Protein AF-A0A2N9MUA4-F1 (afdb_monomer_lite)

Secondary structure (DSSP, 8-state):
-----------------------------EEEE--TTS---EEEEETTEEEEEEEEHHHHHHHHHT--GGG----THHHH-EEEEEEE---TT---TTTT----GGGGSSSS------------

Sequence (124 aa):
MKRTLPCLSLLLAPCAGIYAQSAAFDVAPVKRNPAGNGPTTRMKETTGRVDFMDVPLKWVIRRAYQVQDGQISGPDWLDSEGYDIAATVSARNNLTAAQWDVPDPARREVQAGSPSGNQGRSGV

Radius of gyration: 33.36 Å; chains: 1; bounding box: 74×99×71 Å

Foldseek 3Di:
DDDDDDDPDDDDDPPPPPDPPVPDDDDKDKAWDPPPPFAPWDWDDDVQKIKIWSDQQLVVVCVVVVDDSVVDDDDPSSGGTGMIIIDGNPPPVPPPPPPPVPPDPVPPPPPDDDDDDDDDDDDD

Structure (mmCIF, N/CA/C/O backbone):
data_AF-A0A2N9MUA4-F1
#
_entry.id   AF-A0A2N9MUA4-F1
#
loop_
_atom_site.group_PDB
_atom_site.id
_atom_site.type_symbol
_atom_site.label_atom_id
_atom_site.label_alt_id
_atom_site.label_comp_id
_atom_site.label_asym_id
_atom_site.label_entity_id
_atom_site.label_seq_id
_atom_site.pdbx_PDB_ins_code
_atom_site.Cartn_x
_atom_site.Cartn_y
_atom_site.Cartn_z
_atom_site.occupancy
_atom_site.B_iso_or_equiv
_atom_site.auth_seq_id
_atom_site.auth_comp_id
_atom_site.auth_asym_id
_atom_site.auth_atom_id
_atom_site.pdbx_PDB_model_num
ATOM 1 N N . MET A 1 1 ? -41.100 -58.731 -9.182 1.00 39.47 1 MET A N 1
ATOM 2 C CA . MET A 1 1 ? -40.125 -59.043 -8.112 1.00 39.47 1 MET A CA 1
ATOM 3 C C . MET A 1 1 ? -39.795 -57.748 -7.389 1.00 39.47 1 MET A C 1
ATOM 5 O O . MET A 1 1 ? -39.384 -56.795 -8.031 1.00 39.47 1 MET A O 1
ATOM 9 N N . LYS A 1 2 ? -40.108 -57.684 -6.094 1.00 46.00 2 LYS A N 1
ATOM 10 C CA . LYS A 1 2 ? -40.138 -56.477 -5.258 1.00 46.00 2 LYS A CA 1
ATOM 11 C C . LYS A 1 2 ? -38.811 -56.430 -4.496 1.00 46.00 2 LYS A C 1
ATOM 13 O O . LYS A 1 2 ? -38.546 -57.356 -3.737 1.00 46.00 2 LYS A O 1
ATOM 18 N N . ARG A 1 3 ? -37.966 -55.424 -4.726 1.00 51.66 3 ARG A N 1
ATOM 19 C CA . ARG A 1 3 ? -36.735 -55.210 -3.948 1.00 51.66 3 ARG A CA 1
ATOM 20 C C . ARG A 1 3 ? -36.850 -53.882 -3.217 1.00 51.66 3 ARG A C 1
ATOM 22 O O . ARG A 1 3 ? -36.423 -52.845 -3.704 1.00 51.66 3 ARG A O 1
ATOM 29 N N . THR A 1 4 ? -37.504 -53.942 -2.066 1.00 52.81 4 THR A N 1
ATOM 30 C CA . THR A 1 4 ? -37.449 -52.922 -1.021 1.00 52.81 4 THR A CA 1
ATOM 31 C C . THR A 1 4 ? -36.098 -53.022 -0.318 1.00 52.81 4 THR A C 1
ATOM 33 O O . THR A 1 4 ? -35.775 -54.084 0.213 1.00 52.81 4 THR A O 1
ATOM 36 N N . LEU A 1 5 ? -35.331 -51.934 -0.297 1.00 54.41 5 LEU A N 1
ATOM 37 C CA . LEU A 1 5 ? -34.182 -51.763 0.592 1.00 54.41 5 LEU A CA 1
ATOM 38 C C . LEU A 1 5 ? -34.450 -50.538 1.482 1.00 54.41 5 LEU A C 1
ATOM 40 O O . LEU A 1 5 ? -34.799 -49.482 0.951 1.00 54.41 5 LEU A O 1
ATOM 44 N N . PRO A 1 6 ? -34.380 -50.690 2.816 1.00 54.41 6 PRO A N 1
ATOM 45 C CA . PRO A 1 6 ? -34.809 -49.680 3.769 1.00 54.41 6 PRO A CA 1
ATOM 46 C C . PRO A 1 6 ? -33.718 -48.637 4.031 1.00 54.41 6 PRO A C 1
ATOM 48 O O . PRO A 1 6 ? -32.539 -48.956 4.142 1.00 54.41 6 PRO A O 1
ATOM 51 N N . CYS A 1 7 ? -34.171 -47.393 4.160 1.00 43.62 7 CYS A N 1
ATOM 52 C CA . CYS A 1 7 ? -33.794 -46.429 5.192 1.00 43.62 7 CYS A CA 1
ATOM 53 C C . CYS A 1 7 ? -32.517 -46.765 5.996 1.00 43.62 7 CYS A C 1
ATOM 55 O O . CYS A 1 7 ? -32.583 -47.436 7.025 1.00 43.62 7 CYS A O 1
ATOM 57 N N . LEU A 1 8 ? -31.371 -46.231 5.567 1.00 50.34 8 LEU A N 1
ATOM 58 C CA . LEU A 1 8 ? -30.278 -45.907 6.480 1.00 50.34 8 LEU A CA 1
ATOM 59 C C . LEU A 1 8 ? -30.044 -44.403 6.383 1.00 50.34 8 LEU A C 1
ATOM 61 O O . LEU A 1 8 ? -29.305 -43.901 5.539 1.00 50.34 8 LEU A O 1
ATOM 65 N N . SER A 1 9 ? -30.802 -43.703 7.216 1.00 52.75 9 SER A N 1
ATOM 66 C CA . SER A 1 9 ? -30.785 -42.267 7.435 1.00 52.75 9 SER A CA 1
ATOM 67 C C . SER A 1 9 ? -29.369 -41.803 7.775 1.00 52.75 9 SER A C 1
ATOM 69 O O . SER A 1 9 ? -28.900 -41.989 8.898 1.00 52.75 9 SER A O 1
ATOM 71 N N . LEU A 1 10 ? -28.677 -41.207 6.804 1.00 57.50 10 LEU A N 1
ATOM 72 C CA . LEU A 1 10 ? -27.411 -40.529 7.045 1.00 57.50 10 LEU A CA 1
ATOM 73 C C . LEU A 1 10 ? -27.713 -39.183 7.713 1.00 57.50 10 LEU A C 1
ATOM 75 O O . LEU A 1 10 ? -28.415 -38.342 7.152 1.00 57.50 10 LEU A O 1
ATOM 79 N N . LEU A 1 11 ? -27.220 -39.050 8.943 1.00 57.09 11 LEU A N 1
ATOM 80 C CA . LEU A 1 11 ? -27.348 -37.909 9.844 1.00 57.09 11 LEU A CA 1
ATOM 81 C C . LEU A 1 11 ? -27.296 -36.549 9.127 1.00 57.09 11 LEU A C 1
ATOM 83 O O . LEU A 1 11 ? -26.286 -36.171 8.536 1.00 57.09 11 LEU A O 1
ATOM 87 N N . LEU A 1 12 ? -28.374 -35.783 9.283 1.00 59.44 12 LEU A N 1
ATOM 88 C CA . LEU A 1 12 ? -28.411 -34.348 9.044 1.00 59.44 12 LEU A CA 1
ATOM 89 C C . LEU A 1 12 ? -27.494 -33.663 10.073 1.00 59.44 12 LEU A C 1
ATOM 91 O O . LEU A 1 12 ? -27.879 -33.489 11.227 1.00 59.44 12 LEU A O 1
ATOM 95 N N . ALA A 1 13 ? -26.278 -33.296 9.670 1.00 67.25 13 ALA A N 1
ATOM 96 C CA . ALA A 1 13 ? -25.413 -32.409 10.442 1.00 67.25 13 ALA A CA 1
ATOM 97 C C . ALA A 1 13 ? -25.877 -30.952 10.238 1.00 67.25 13 ALA A C 1
ATOM 99 O O . ALA A 1 13 ? -25.757 -30.440 9.121 1.00 67.25 13 ALA A O 1
ATOM 100 N N . PRO A 1 14 ? -26.394 -30.246 11.263 1.00 61.44 14 PRO A N 1
ATOM 101 C CA . PRO A 1 14 ? -26.723 -28.840 11.127 1.00 61.44 14 PRO A CA 1
ATOM 102 C C . PRO A 1 14 ? -25.442 -28.034 11.343 1.00 61.44 14 PRO A C 1
ATOM 104 O O . PRO A 1 14 ? -25.153 -27.583 12.445 1.00 61.44 14 PRO A O 1
ATOM 107 N N . CYS A 1 15 ? -24.660 -27.841 10.284 1.00 50.84 15 CYS A N 1
ATOM 108 C CA . CYS A 1 15 ? -23.635 -26.801 10.268 1.00 50.84 15 CYS A CA 1
ATOM 109 C C . CYS A 1 15 ? -24.128 -25.635 9.405 1.00 50.84 15 CYS A C 1
ATOM 111 O O . CYS A 1 15 ? -23.555 -25.304 8.375 1.00 50.84 15 CYS A O 1
ATOM 113 N N . ALA A 1 16 ? -25.252 -25.038 9.803 1.00 60.00 16 ALA A N 1
ATOM 114 C CA . ALA A 1 16 ? -25.740 -23.783 9.235 1.00 60.00 16 ALA A CA 1
ATOM 115 C C . ALA A 1 16 ? -25.491 -22.630 10.218 1.00 60.00 16 ALA A C 1
ATOM 117 O O . ALA A 1 16 ? -26.370 -21.830 10.506 1.00 60.00 16 ALA A O 1
ATOM 118 N N . GLY A 1 17 ? -24.271 -22.555 10.748 1.00 57.88 17 GLY A N 1
ATOM 119 C CA . GLY A 1 17 ? -23.713 -21.320 11.289 1.00 57.88 17 GLY A CA 1
ATOM 120 C C . GLY A 1 17 ? -22.910 -20.619 10.199 1.00 57.88 17 GLY A C 1
ATOM 121 O O . GLY A 1 17 ? -21.710 -20.425 10.361 1.00 57.88 17 GLY A O 1
ATOM 122 N N . ILE A 1 18 ? -23.524 -20.320 9.047 1.00 58.91 18 ILE A N 1
ATOM 123 C CA . ILE A 1 18 ? -22.856 -19.497 8.033 1.00 58.91 18 ILE A CA 1
ATOM 124 C C . ILE A 1 18 ? -22.784 -18.093 8.616 1.00 58.91 18 ILE A C 1
ATOM 126 O O . ILE A 1 18 ? -23.798 -17.435 8.831 1.00 58.91 18 ILE A O 1
ATOM 130 N N . TYR A 1 19 ? -21.562 -17.688 8.930 1.00 56.25 19 TYR A N 1
ATOM 131 C CA . TYR A 1 19 ? -21.205 -16.393 9.465 1.00 56.25 19 TYR A CA 1
ATOM 132 C C . TYR A 1 19 ? -21.913 -15.249 8.727 1.00 56.25 19 TYR A C 1
ATOM 134 O O . TYR A 1 19 ? -21.510 -14.855 7.635 1.00 56.25 19 TYR A O 1
ATOM 142 N N . ALA A 1 20 ? -22.909 -14.643 9.367 1.00 53.53 20 ALA A N 1
ATOM 143 C CA . ALA A 1 20 ? -23.349 -13.298 9.027 1.00 53.53 20 ALA A CA 1
ATOM 144 C C . ALA A 1 20 ? -22.345 -12.296 9.622 1.00 53.53 20 ALA A C 1
ATOM 146 O O . ALA A 1 20 ? -22.667 -11.541 10.536 1.00 53.53 20 ALA A O 1
ATOM 147 N N . GLN A 1 21 ? -21.093 -12.314 9.150 1.00 63.12 21 GLN A N 1
ATOM 148 C CA . GLN A 1 21 ? -20.217 -11.170 9.384 1.00 63.12 21 GLN A CA 1
ATOM 149 C C . GLN A 1 21 ? -20.765 -10.071 8.486 1.00 63.12 21 GLN A C 1
ATOM 151 O O . GLN A 1 21 ? -20.703 -10.186 7.262 1.00 63.12 21 GLN A O 1
ATOM 156 N N . SER A 1 22 ? -21.351 -9.029 9.068 1.00 57.53 22 SER A N 1
ATOM 157 C CA . SER A 1 22 ? -21.612 -7.796 8.337 1.00 57.53 22 SER A CA 1
ATOM 158 C C . SER A 1 22 ? -20.254 -7.255 7.887 1.00 57.53 22 SER A C 1
ATOM 160 O O . SER A 1 22 ? -19.581 -6.543 8.635 1.00 57.53 22 SER A O 1
ATOM 162 N N . ALA A 1 23 ? -19.806 -7.670 6.701 1.00 60.28 23 ALA A N 1
ATOM 163 C CA . ALA A 1 23 ? -18.572 -7.219 6.089 1.00 60.28 23 ALA A CA 1
ATOM 164 C C . ALA A 1 23 ? -18.785 -5.772 5.658 1.00 60.28 23 ALA A C 1
ATOM 166 O O . ALA A 1 23 ? -19.076 -5.462 4.507 1.00 60.28 23 ALA A O 1
ATOM 167 N N . ALA A 1 24 ? -18.701 -4.865 6.620 1.00 67.69 24 ALA A N 1
ATOM 168 C CA . ALA A 1 24 ? -18.519 -3.476 6.298 1.00 67.69 24 ALA A CA 1
ATOM 169 C C . ALA A 1 24 ? -17.121 -3.376 5.664 1.00 67.69 24 ALA A C 1
ATOM 171 O O . ALA A 1 24 ? -16.130 -3.886 6.193 1.00 67.69 24 ALA A O 1
ATOM 172 N N . PHE A 1 25 ? -17.041 -2.798 4.478 1.00 65.25 25 PHE A N 1
ATOM 173 C CA . PHE A 1 25 ? -15.781 -2.567 3.789 1.00 65.25 25 PHE A CA 1
ATOM 174 C C . PHE A 1 25 ? -15.364 -1.120 4.035 1.00 65.25 25 PHE A C 1
ATOM 176 O O . PHE A 1 25 ? -16.207 -0.243 4.210 1.00 65.25 25 PHE A O 1
ATOM 183 N N . ASP A 1 26 ? -14.061 -0.899 4.143 1.00 69.75 26 ASP A N 1
ATOM 184 C CA . ASP A 1 26 ? -13.485 0.441 4.097 1.00 69.75 26 ASP A CA 1
ATOM 185 C C . ASP A 1 26 ? -12.819 0.617 2.730 1.00 69.75 26 ASP A C 1
ATOM 187 O O . ASP A 1 26 ? -12.267 -0.346 2.190 1.00 69.75 26 ASP A O 1
ATOM 191 N N . VAL A 1 27 ? -12.926 1.808 2.144 1.00 77.31 27 VAL A N 1
ATOM 192 C CA . VAL A 1 27 ? -12.461 2.084 0.779 1.00 77.31 27 VAL A CA 1
ATOM 193 C C . VAL A 1 27 ? -11.265 3.021 0.834 1.00 77.31 27 VAL A C 1
ATOM 195 O O . VAL A 1 27 ? -11.372 4.153 1.296 1.00 77.31 27 VAL A O 1
ATOM 198 N N . ALA A 1 28 ? -10.138 2.568 0.287 1.00 79.81 28 ALA A N 1
ATOM 199 C CA . ALA A 1 28 ? -8.964 3.400 0.054 1.00 79.81 28 ALA A CA 1
ATOM 200 C C . ALA A 1 28 ? -8.929 3.858 -1.417 1.00 79.81 28 ALA A C 1
ATOM 202 O O . ALA A 1 28 ? -9.038 3.012 -2.312 1.00 79.81 28 ALA A O 1
ATOM 203 N N . PRO A 1 29 ? -8.770 5.162 -1.714 1.00 84.31 29 PRO A N 1
ATOM 204 C CA . PRO A 1 29 ? -8.547 5.616 -3.079 1.00 84.31 29 PRO A CA 1
ATOM 205 C C . PRO A 1 29 ? -7.157 5.186 -3.560 1.00 84.31 29 PRO A C 1
ATOM 207 O O . PRO A 1 29 ? -6.158 5.367 -2.860 1.00 84.31 29 PRO A O 1
ATOM 210 N N . VAL A 1 30 ? -7.105 4.653 -4.780 1.00 85.75 30 VAL A N 1
ATOM 211 C CA . VAL A 1 30 ? -5.871 4.263 -5.467 1.00 85.75 30 VAL A CA 1
ATOM 212 C C . VAL A 1 30 ? -5.799 5.040 -6.771 1.00 85.75 30 VAL A C 1
ATOM 214 O O . VAL A 1 30 ? -6.666 4.901 -7.635 1.00 85.75 30 VAL A O 1
ATOM 217 N N . LYS A 1 31 ? -4.778 5.881 -6.913 1.00 88.38 31 LYS A N 1
ATOM 218 C CA . LYS A 1 31 ? -4.574 6.702 -8.106 1.00 88.38 31 LYS A CA 1
ATOM 219 C C . LYS A 1 31 ? -3.244 6.356 -8.748 1.00 88.38 31 LYS A C 1
ATOM 221 O O . LYS A 1 31 ? -2.223 6.316 -8.080 1.00 88.38 31 LYS A O 1
ATOM 226 N N . ARG A 1 32 ? -3.244 6.155 -10.061 1.00 88.31 32 ARG A N 1
ATOM 227 C CA . ARG A 1 32 ? -2.007 6.010 -10.828 1.00 88.31 32 ARG A CA 1
ATOM 228 C C . ARG A 1 32 ? -1.229 7.325 -10.839 1.00 88.31 32 ARG A C 1
ATOM 230 O O . ARG A 1 32 ? -1.800 8.367 -11.170 1.00 88.31 32 ARG A O 1
ATOM 237 N N . ASN A 1 33 ? 0.060 7.251 -10.540 1.00 83.19 33 ASN A N 1
ATOM 238 C CA . ASN A 1 33 ? 0.987 8.371 -10.575 1.00 83.19 33 ASN A CA 1
ATOM 239 C C . ASN A 1 33 ? 2.037 8.126 -11.673 1.00 83.19 33 ASN A C 1
ATOM 241 O O . ASN A 1 33 ? 2.954 7.332 -11.478 1.00 83.19 33 ASN A O 1
ATOM 245 N N . PRO A 1 34 ? 1.903 8.748 -12.858 1.00 70.06 34 PRO A N 1
ATOM 246 C CA . PRO A 1 34 ? 2.911 8.655 -13.904 1.00 70.06 34 PRO A CA 1
ATOM 247 C C . PRO A 1 34 ? 4.090 9.579 -13.564 1.00 70.06 34 PRO A C 1
ATOM 249 O O . PRO A 1 34 ? 4.296 10.605 -14.212 1.00 70.06 34 PRO A O 1
ATOM 252 N N . ALA A 1 35 ? 4.860 9.253 -12.527 1.00 63.44 35 ALA A N 1
ATOM 253 C CA . ALA A 1 35 ? 6.128 9.921 -12.289 1.00 63.44 35 ALA A CA 1
ATOM 254 C C . ALA A 1 35 ? 7.119 9.461 -13.369 1.00 63.44 35 ALA A C 1
ATOM 256 O O . ALA A 1 35 ? 7.442 8.278 -13.498 1.00 63.44 35 ALA A O 1
ATOM 257 N N . GLY A 1 36 ? 7.563 10.398 -14.206 1.00 66.06 36 GLY A N 1
ATOM 258 C CA . GLY A 1 36 ? 8.474 10.139 -15.318 1.00 66.06 36 GLY A CA 1
ATOM 259 C C . GLY A 1 36 ? 9.893 9.837 -14.847 1.00 66.06 36 GLY A C 1
ATOM 260 O O . GLY A 1 36 ? 10.753 10.691 -14.990 1.00 66.06 36 GLY A O 1
ATOM 261 N N . ASN A 1 37 ? 10.104 8.665 -14.245 1.00 72.31 37 ASN A N 1
ATOM 262 C CA . ASN A 1 37 ? 11.357 7.894 -14.209 1.00 72.31 37 ASN A CA 1
ATOM 263 C C . ASN A 1 37 ? 11.186 6.522 -13.505 1.00 72.31 37 ASN A C 1
ATOM 265 O O . ASN A 1 37 ? 12.169 5.949 -13.035 1.00 72.31 37 ASN A O 1
ATOM 269 N N . GLY A 1 38 ? 9.952 6.009 -13.402 1.00 74.50 38 GLY A N 1
ATOM 270 C CA . GLY A 1 38 ? 9.612 4.836 -12.589 1.00 74.50 38 GLY A CA 1
ATOM 271 C C . GLY A 1 38 ? 9.255 5.190 -11.133 1.00 74.50 38 GLY A C 1
ATOM 2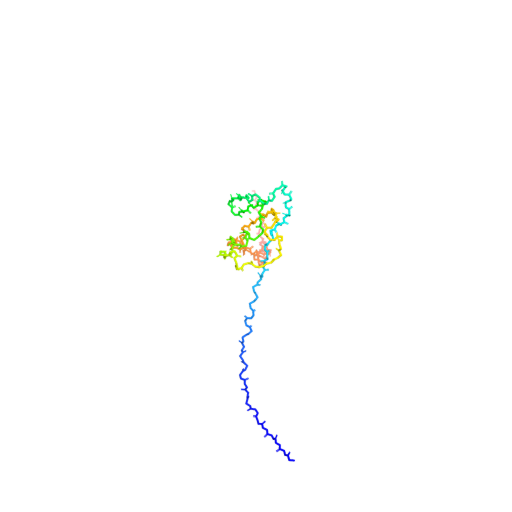72 O O . GLY A 1 38 ? 9.437 6.339 -10.725 1.00 74.50 38 GLY A O 1
ATOM 273 N N . PRO A 1 39 ? 8.738 4.226 -10.346 1.00 81.62 39 PRO A N 1
ATOM 274 C CA . PRO A 1 39 ? 8.212 4.483 -9.002 1.00 81.62 39 PRO A CA 1
ATOM 275 C C . PRO A 1 39 ? 9.307 4.894 -8.004 1.00 81.62 39 PRO A C 1
ATOM 277 O O . PRO A 1 39 ? 10.290 4.175 -7.818 1.00 81.62 39 PRO A O 1
ATOM 280 N N . THR A 1 40 ? 9.132 6.018 -7.305 1.00 83.38 40 THR A N 1
ATOM 281 C CA . THR A 1 40 ? 10.104 6.547 -6.326 1.00 83.38 40 THR A CA 1
ATOM 282 C C . THR A 1 40 ? 9.839 6.149 -4.872 1.00 83.38 40 THR A C 1
ATOM 284 O O . THR A 1 40 ? 10.656 6.459 -4.012 1.00 83.38 40 THR A O 1
ATOM 287 N N . THR A 1 41 ? 8.744 5.432 -4.596 1.00 87.56 41 THR A N 1
ATOM 288 C CA . THR A 1 41 ? 8.330 4.899 -3.283 1.00 87.56 41 THR A CA 1
ATOM 289 C C . THR A 1 41 ? 8.486 5.880 -2.118 1.00 87.56 41 THR A C 1
ATOM 291 O O . THR A 1 41 ? 9.522 5.939 -1.454 1.00 87.56 41 THR A O 1
ATOM 294 N N . ARG A 1 42 ? 7.421 6.618 -1.794 1.00 89.19 42 ARG A N 1
ATOM 295 C CA . ARG A 1 42 ? 7.382 7.515 -0.626 1.00 89.19 42 ARG A CA 1
ATOM 296 C C . ARG A 1 42 ? 6.243 7.120 0.302 1.00 89.19 42 ARG A C 1
ATOM 298 O O . ARG A 1 42 ? 5.159 6.772 -0.155 1.00 89.19 42 ARG A O 1
ATOM 305 N N . MET A 1 43 ? 6.484 7.191 1.606 1.00 90.44 43 MET A N 1
ATOM 306 C CA . MET A 1 43 ? 5.512 6.815 2.629 1.00 90.44 43 MET A CA 1
ATOM 307 C C . MET A 1 43 ? 5.449 7.890 3.707 1.00 90.44 43 MET A C 1
ATOM 309 O O . MET A 1 43 ? 6.481 8.360 4.187 1.00 90.44 43 MET A O 1
ATOM 313 N N . LYS A 1 44 ? 4.233 8.262 4.097 1.00 91.75 44 LYS A N 1
ATOM 314 C CA . LYS A 1 44 ? 3.961 9.140 5.228 1.00 91.75 44 LYS A CA 1
ATOM 315 C C . LYS A 1 44 ? 2.962 8.456 6.147 1.00 91.75 44 LYS A C 1
ATOM 317 O O . LYS A 1 44 ? 1.829 8.190 5.760 1.00 91.75 44 LYS A O 1
ATOM 322 N N . GLU A 1 45 ? 3.381 8.204 7.376 1.00 89.69 45 GLU A N 1
ATOM 323 C CA . GLU A 1 45 ? 2.513 7.681 8.426 1.00 89.69 45 GLU A CA 1
ATOM 324 C C . GLU A 1 45 ? 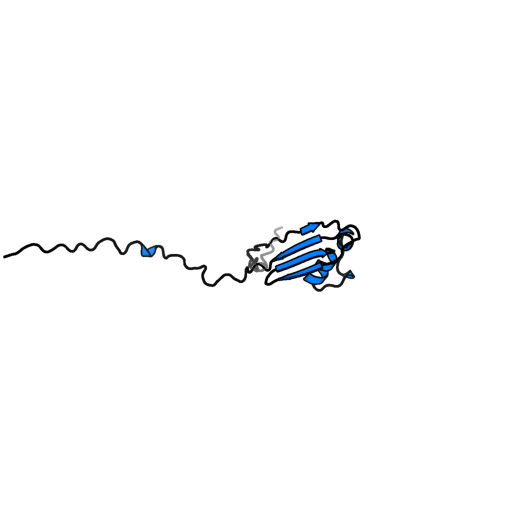2.032 8.835 9.313 1.00 89.69 45 GLU A C 1
ATOM 326 O O . GLU A 1 45 ? 2.765 9.773 9.626 1.00 89.69 45 GLU A O 1
ATOM 331 N N . THR A 1 46 ? 0.759 8.816 9.679 1.00 86.44 46 THR A N 1
ATOM 332 C CA . THR A 1 46 ? 0.123 9.742 10.622 1.00 86.44 46 THR A CA 1
ATOM 333 C C . THR A 1 46 ? -0.818 8.923 11.508 1.00 86.44 46 THR A C 1
ATOM 335 O O . THR A 1 46 ? -1.194 7.808 11.150 1.00 86.44 46 THR A O 1
ATOM 338 N N . THR A 1 47 ? -1.196 9.421 12.687 1.00 87.62 47 THR A N 1
ATOM 339 C CA . THR A 1 47 ? -2.086 8.696 13.608 1.00 87.62 47 THR A CA 1
ATOM 340 C C . THR A 1 47 ? -3.365 8.240 12.897 1.00 87.62 47 THR A C 1
ATOM 342 O O . THR A 1 47 ? -4.201 9.061 12.529 1.00 87.62 47 THR A O 1
ATOM 345 N N . GLY A 1 48 ? -3.501 6.928 12.686 1.00 85.31 48 GLY A N 1
ATOM 346 C CA . GLY A 1 48 ? -4.657 6.318 12.024 1.00 85.31 48 GLY A CA 1
ATOM 347 C C . GLY A 1 48 ? -4.705 6.449 10.495 1.00 85.31 48 GLY A C 1
ATOM 348 O O . GLY A 1 48 ? -5.724 6.090 9.912 1.00 85.31 48 GLY A O 1
ATOM 349 N N . ARG A 1 49 ? -3.651 6.934 9.822 1.00 85.75 49 ARG A N 1
ATOM 350 C CA . ARG A 1 49 ? -3.608 7.056 8.353 1.00 85.75 49 ARG A CA 1
ATOM 351 C C . ARG A 1 49 ? -2.209 6.827 7.792 1.00 85.75 49 ARG A C 1
ATOM 353 O O . ARG A 1 49 ? -1.222 7.308 8.341 1.00 85.75 49 ARG A O 1
ATOM 360 N N . VAL A 1 50 ? -2.133 6.144 6.660 1.00 90.00 50 VAL A N 1
ATOM 361 C CA . VAL A 1 50 ? -0.900 5.916 5.910 1.00 90.00 50 VAL A CA 1
ATOM 362 C C . VAL A 1 50 ? -1.101 6.383 4.477 1.00 90.00 50 VAL A C 1
ATOM 364 O O . VAL A 1 50 ? -2.008 5.920 3.791 1.00 90.00 50 VAL A O 1
ATOM 367 N N . ASP A 1 51 ? -0.246 7.296 4.032 1.00 92.94 51 ASP A N 1
ATOM 368 C CA . ASP A 1 51 ? -0.203 7.781 2.659 1.00 92.94 51 ASP A CA 1
ATOM 369 C C . ASP A 1 51 ? 1.031 7.206 1.959 1.00 92.94 51 ASP A C 1
ATOM 371 O O . ASP A 1 51 ? 2.171 7.449 2.362 1.00 92.94 51 ASP A O 1
ATOM 375 N N . PHE A 1 52 ? 0.801 6.451 0.894 1.00 93.06 52 PHE A N 1
ATOM 376 C CA . PHE A 1 52 ? 1.819 6.005 -0.044 1.00 93.06 52 PHE A CA 1
ATOM 377 C C . PHE A 1 52 ? 1.769 6.892 -1.284 1.00 93.06 52 PHE A C 1
ATOM 379 O O . PHE A 1 52 ? 0.685 7.174 -1.791 1.00 93.06 52 PHE A O 1
ATOM 386 N N . MET A 1 53 ? 2.925 7.321 -1.781 1.00 93.06 53 MET A N 1
ATOM 387 C CA . MET A 1 53 ? 3.026 8.107 -3.006 1.00 93.06 53 MET A CA 1
ATOM 388 C C . MET A 1 53 ? 4.022 7.472 -3.959 1.00 93.06 53 MET A C 1
ATOM 390 O O . MET A 1 53 ? 5.146 7.155 -3.557 1.00 93.06 53 MET A O 1
ATOM 394 N N . ASP A 1 54 ? 3.607 7.338 -5.216 1.00 92.62 54 ASP A N 1
ATOM 395 C CA . ASP A 1 54 ? 4.429 6.805 -6.300 1.00 92.62 54 ASP A CA 1
ATOM 396 C C . ASP A 1 54 ? 5.070 5.441 -5.952 1.00 92.62 54 ASP A C 1
ATOM 398 O O . ASP A 1 54 ? 6.267 5.212 -6.148 1.00 92.62 54 ASP A O 1
ATOM 402 N N . VAL A 1 55 ? 4.276 4.545 -5.348 1.00 92.31 55 VAL A N 1
ATOM 403 C CA . VAL A 1 55 ? 4.711 3.200 -4.930 1.00 92.31 55 VAL A CA 1
ATOM 404 C C . VAL A 1 55 ? 4.284 2.136 -5.948 1.00 92.31 55 VAL A C 1
ATOM 406 O O . VAL A 1 55 ? 3.153 2.193 -6.434 1.00 92.31 55 VAL A O 1
ATOM 409 N N . PRO A 1 56 ? 5.120 1.125 -6.242 1.00 93.69 56 PRO A N 1
ATOM 410 C CA . PRO A 1 56 ? 4.674 -0.033 -7.003 1.00 93.69 56 PRO A CA 1
ATOM 411 C C . PRO A 1 56 ? 3.718 -0.877 -6.160 1.00 93.69 56 PRO A C 1
ATOM 413 O O . PRO A 1 56 ? 3.954 -1.117 -4.969 1.00 93.69 56 PRO A O 1
ATOM 416 N N . LEU A 1 57 ? 2.628 -1.352 -6.767 1.00 92.94 57 LEU A N 1
ATOM 417 C CA . LEU A 1 57 ? 1.586 -2.061 -6.021 1.00 92.94 57 LEU A CA 1
ATOM 418 C C . LEU A 1 57 ? 2.106 -3.378 -5.422 1.00 92.94 57 LEU A C 1
ATOM 420 O O . LEU A 1 57 ? 1.708 -3.742 -4.312 1.00 92.94 57 LEU A O 1
ATOM 424 N N . LYS A 1 58 ? 3.058 -4.054 -6.082 1.00 94.31 58 LYS A N 1
ATOM 425 C CA . LYS A 1 58 ? 3.682 -5.267 -5.535 1.00 94.31 58 LYS A CA 1
ATOM 426 C C . LYS A 1 58 ? 4.358 -5.010 -4.193 1.00 94.31 58 LYS A C 1
ATOM 428 O O . LYS A 1 58 ? 4.234 -5.817 -3.274 1.00 94.31 58 LYS A O 1
ATOM 433 N N . TRP A 1 59 ? 5.018 -3.862 -4.041 1.00 93.50 59 TRP A N 1
ATOM 434 C CA . TRP A 1 59 ? 5.677 -3.485 -2.791 1.00 93.50 59 TRP A CA 1
ATOM 435 C C . TRP A 1 59 ? 4.671 -3.327 -1.646 1.00 93.50 59 TRP A C 1
ATOM 437 O O . TRP A 1 59 ? 4.901 -3.820 -0.541 1.00 93.50 59 TRP A O 1
ATOM 447 N N . VAL A 1 60 ? 3.515 -2.721 -1.925 1.00 92.75 60 VAL A N 1
ATOM 448 C CA . VAL A 1 60 ? 2.438 -2.539 -0.941 1.00 92.75 60 VAL A CA 1
ATOM 449 C C . VAL A 1 60 ? 1.853 -3.883 -0.509 1.00 92.75 60 VAL A C 1
ATOM 451 O O . VAL A 1 60 ? 1.669 -4.107 0.685 1.00 92.75 60 VAL A O 1
ATOM 454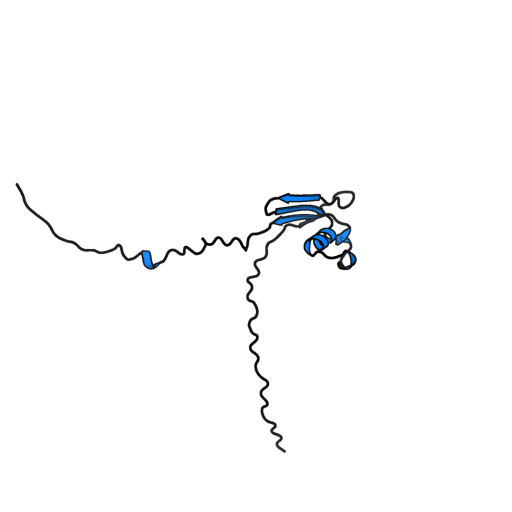 N N . ILE A 1 61 ? 1.634 -4.812 -1.446 1.00 93.31 61 ILE A N 1
ATOM 455 C CA . ILE A 1 61 ? 1.139 -6.167 -1.142 1.00 93.31 61 ILE A CA 1
ATOM 456 C C . ILE A 1 61 ? 2.130 -6.915 -0.243 1.00 93.31 61 ILE A C 1
ATOM 458 O O . ILE A 1 61 ? 1.735 -7.471 0.783 1.00 93.31 61 ILE A O 1
ATOM 462 N N . ARG A 1 62 ? 3.429 -6.878 -0.574 1.00 95.25 62 ARG A N 1
ATOM 463 C CA . ARG A 1 62 ? 4.485 -7.478 0.260 1.00 95.25 62 ARG A CA 1
ATOM 464 C C . ARG A 1 62 ? 4.471 -6.915 1.672 1.00 95.25 62 ARG A C 1
ATOM 466 O O . ARG A 1 62 ? 4.545 -7.672 2.636 1.00 95.25 62 ARG A O 1
ATOM 473 N N . ARG A 1 63 ? 4.359 -5.590 1.794 1.00 91.00 63 ARG A N 1
ATOM 474 C CA . ARG A 1 63 ? 4.324 -4.877 3.077 1.00 91.00 63 ARG A CA 1
ATOM 475 C C . ARG A 1 63 ? 3.089 -5.252 3.902 1.00 91.00 63 ARG A C 1
ATOM 477 O O . ARG A 1 63 ? 3.232 -5.480 5.100 1.00 91.00 63 ARG A O 1
ATOM 484 N N . ALA A 1 64 ? 1.914 -5.321 3.278 1.00 89.69 64 ALA A N 1
ATOM 485 C CA . ALA A 1 64 ? 0.643 -5.582 3.953 1.00 89.69 64 ALA A CA 1
ATOM 486 C C . ALA A 1 64 ? 0.518 -7.032 4.443 1.00 89.69 64 ALA A C 1
ATOM 488 O O . ALA A 1 64 ? 0.053 -7.265 5.556 1.00 89.69 64 ALA A O 1
ATOM 489 N N . TYR A 1 65 ? 0.963 -7.994 3.630 1.00 93.69 65 TYR A N 1
ATOM 490 C CA . TYR A 1 65 ? 0.811 -9.425 3.914 1.00 93.69 65 TYR A CA 1
ATOM 491 C C . TYR A 1 65 ? 2.084 -10.108 4.419 1.00 93.69 65 TYR A C 1
ATOM 493 O O . TYR A 1 65 ? 2.054 -11.298 4.712 1.00 93.69 65 TYR A O 1
ATOM 501 N N . GLN A 1 66 ? 3.196 -9.376 4.537 1.00 94.88 66 GLN A N 1
ATOM 502 C CA . GLN A 1 66 ? 4.494 -9.898 4.987 1.00 94.88 66 GLN A CA 1
ATOM 503 C C . GLN A 1 66 ? 4.991 -11.093 4.154 1.00 94.88 66 GLN A C 1
ATOM 505 O O . GLN A 1 66 ? 5.585 -12.037 4.673 1.00 94.88 66 GLN A O 1
ATOM 510 N N . VAL A 1 67 ? 4.755 -11.043 2.842 1.00 95.81 67 VAL A N 1
ATOM 511 C CA . VAL A 1 67 ? 5.142 -12.094 1.889 1.00 95.81 67 VAL A CA 1
ATOM 512 C C . VAL A 1 67 ? 6.401 -11.724 1.102 1.00 95.81 67 VAL A C 1
ATOM 514 O O . VAL A 1 67 ? 6.769 -10.551 0.965 1.00 9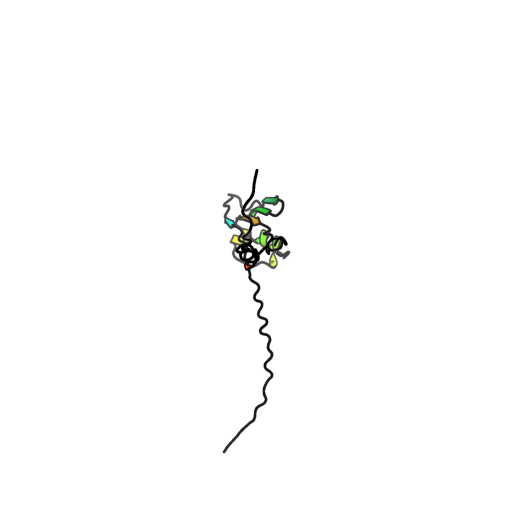5.81 67 VAL A O 1
ATOM 517 N N . GLN A 1 68 ? 7.068 -12.742 0.562 1.00 94.81 68 GLN A N 1
ATOM 518 C CA . GLN A 1 68 ? 8.234 -12.577 -0.304 1.00 94.81 68 GLN A CA 1
ATOM 519 C C . GLN A 1 68 ? 7.831 -12.239 -1.744 1.00 94.81 68 GLN A C 1
ATOM 521 O O . GLN A 1 68 ? 6.714 -12.508 -2.178 1.00 94.81 68 GLN A O 1
ATOM 526 N N . ASP A 1 69 ? 8.774 -11.679 -2.505 1.00 90.31 69 ASP A N 1
ATOM 527 C CA . ASP A 1 69 ? 8.542 -11.209 -3.877 1.00 90.31 69 ASP A CA 1
ATOM 528 C C . ASP A 1 69 ? 8.050 -12.322 -4.816 1.00 90.31 69 ASP A C 1
ATOM 530 O O . ASP A 1 69 ? 7.059 -12.147 -5.517 1.00 90.31 69 ASP A O 1
ATOM 534 N N . GLY A 1 70 ? 8.674 -13.503 -4.747 1.00 93.69 70 GLY A N 1
ATOM 535 C CA . GLY A 1 70 ? 8.308 -14.666 -5.564 1.00 93.69 70 GLY A CA 1
ATOM 536 C C . GLY A 1 70 ? 6.978 -15.329 -5.189 1.00 93.69 70 GLY A C 1
ATOM 537 O O . GLY A 1 70 ? 6.539 -16.233 -5.891 1.00 93.69 70 GLY A O 1
ATOM 538 N N . GLN A 1 71 ? 6.333 -14.905 -4.096 1.00 94.94 71 GLN A N 1
ATOM 539 C CA . GLN A 1 71 ? 4.997 -15.380 -3.711 1.00 94.94 71 GLN A CA 1
ATOM 540 C C . GLN A 1 71 ? 3.876 -14.534 -4.330 1.00 94.94 71 GLN A C 1
ATOM 542 O O . GLN A 1 71 ? 2.704 -14.858 -4.149 1.00 94.94 71 GLN A O 1
ATOM 547 N N . ILE A 1 72 ? 4.216 -13.453 -5.041 1.00 94.75 72 ILE A N 1
ATOM 548 C CA . ILE A 1 72 ? 3.250 -12.572 -5.693 1.00 94.75 72 ILE A CA 1
ATOM 549 C C . ILE A 1 72 ? 3.403 -12.706 -7.202 1.00 94.75 72 ILE A C 1
ATOM 551 O O . ILE A 1 72 ? 4.440 -12.379 -7.772 1.00 94.75 72 ILE A O 1
ATOM 555 N N . SER A 1 73 ? 2.333 -13.150 -7.849 1.00 95.00 73 SER A N 1
ATOM 556 C CA . SER A 1 73 ? 2.219 -13.232 -9.301 1.00 95.00 73 SER A CA 1
ATOM 557 C C . SER A 1 73 ? 1.133 -12.288 -9.795 1.00 95.00 73 SER A C 1
ATOM 559 O O . SER A 1 73 ? 0.049 -12.232 -9.209 1.00 95.00 73 SER A O 1
ATOM 561 N N . GLY A 1 74 ? 1.382 -11.609 -10.907 1.00 93.38 74 GLY A N 1
ATOM 562 C CA . GLY A 1 74 ? 0.367 -10.811 -11.570 1.00 93.38 74 GLY A CA 1
ATOM 563 C C . GLY A 1 74 ? 0.923 -10.043 -12.764 1.00 93.38 74 GLY A C 1
ATOM 564 O O . GLY A 1 74 ? 2.018 -10.353 -13.228 1.00 93.38 74 GLY A O 1
ATOM 565 N N . PRO A 1 75 ? 0.156 -9.080 -13.283 1.00 94.44 75 PRO A N 1
ATOM 566 C CA . PRO A 1 75 ? 0.541 -8.325 -14.467 1.00 94.44 75 PRO A CA 1
ATOM 567 C C . PRO A 1 75 ? 1.759 -7.423 -14.231 1.00 94.44 75 PRO A C 1
ATOM 569 O O . PRO A 1 75 ? 1.967 -6.945 -13.117 1.00 94.44 75 PRO A O 1
ATOM 572 N N . ASP A 1 76 ? 2.471 -7.083 -15.306 1.00 90.44 76 ASP A N 1
ATOM 573 C CA . ASP A 1 76 ? 3.696 -6.263 -15.277 1.00 90.44 76 ASP A CA 1
ATOM 574 C C . ASP A 1 76 ? 3.525 -4.898 -14.585 1.00 90.44 76 ASP A C 1
ATOM 576 O O . ASP A 1 76 ? 4.472 -4.338 -14.025 1.00 90.44 76 ASP A O 1
ATOM 580 N N . TRP A 1 77 ? 2.307 -4.350 -14.582 1.00 91.56 77 TRP A N 1
ATOM 581 C CA . TRP A 1 77 ? 1.994 -3.074 -13.936 1.00 91.56 77 TRP A CA 1
ATOM 582 C C . TRP A 1 77 ? 2.072 -3.110 -12.403 1.00 91.56 77 TRP A C 1
ATOM 584 O O . TRP A 1 77 ? 2.124 -2.056 -11.772 1.00 91.56 77 TRP A O 1
ATOM 594 N N . LEU A 1 78 ? 2.125 -4.295 -11.784 1.00 92.81 78 LEU A N 1
ATOM 595 C CA . LEU A 1 78 ? 2.361 -4.428 -10.343 1.00 92.81 78 LEU A CA 1
ATOM 596 C C . LEU A 1 78 ? 3.732 -3.888 -9.917 1.00 92.81 78 LEU A C 1
ATOM 598 O O . LEU A 1 78 ? 3.858 -3.375 -8.803 1.00 92.81 78 LEU A O 1
ATOM 602 N N . ASP A 1 79 ? 4.729 -4.014 -10.794 1.00 90.62 79 ASP A N 1
ATOM 603 C CA . ASP A 1 79 ? 6.124 -3.648 -10.533 1.00 90.62 79 ASP A CA 1
ATOM 604 C C . ASP A 1 79 ? 6.557 -2.379 -11.272 1.00 90.62 79 ASP A C 1
ATOM 606 O O . ASP A 1 79 ? 7.397 -1.629 -10.776 1.00 90.62 79 ASP A O 1
ATOM 610 N N . SER A 1 80 ? 6.000 -2.137 -12.460 1.00 89.19 80 SER A N 1
ATOM 611 C CA . SER A 1 80 ? 6.457 -1.065 -13.353 1.00 89.19 80 SER A CA 1
ATOM 612 C C . SER A 1 80 ? 5.792 0.293 -13.116 1.00 89.19 80 SER A C 1
ATOM 614 O O . SER A 1 80 ? 6.324 1.312 -13.557 1.00 89.19 80 SER A O 1
ATOM 616 N N . GLU A 1 81 ? 4.655 0.341 -12.420 1.00 91.75 81 GLU A N 1
ATOM 617 C CA . GLU A 1 81 ? 3.847 1.555 -12.302 1.00 91.75 81 GLU A CA 1
ATOM 618 C C . GLU A 1 81 ? 3.730 2.061 -10.868 1.00 91.75 81 GLU A C 1
ATOM 620 O O . GLU A 1 81 ? 3.596 1.284 -9.925 1.00 91.75 81 GLU A O 1
ATOM 625 N N . GLY A 1 82 ? 3.741 3.387 -10.721 1.00 91.81 82 GLY A N 1
ATOM 626 C CA . GLY A 1 82 ? 3.571 4.074 -9.448 1.00 91.81 82 GLY A CA 1
ATOM 627 C C . GLY A 1 82 ? 2.106 4.357 -9.130 1.00 91.81 82 GLY A C 1
ATOM 628 O O . GLY A 1 82 ? 1.317 4.762 -9.993 1.00 91.81 82 GLY A O 1
ATOM 629 N N . TYR A 1 83 ? 1.748 4.182 -7.863 1.00 91.81 83 TYR A N 1
ATOM 630 C CA . TYR A 1 83 ? 0.423 4.463 -7.330 1.00 91.81 83 TYR A CA 1
ATOM 631 C C . TYR A 1 83 ? 0.510 5.350 -6.089 1.00 91.81 83 TYR A C 1
ATOM 633 O O . TYR A 1 83 ? 1.372 5.168 -5.232 1.00 91.81 83 TYR A O 1
ATOM 641 N N . ASP A 1 84 ? -0.428 6.282 -5.980 1.00 92.56 84 ASP A N 1
ATOM 642 C CA . ASP A 1 84 ? -0.724 7.015 -4.759 1.00 92.56 84 ASP A CA 1
ATOM 643 C C . ASP A 1 84 ? -1.893 6.315 -4.053 1.00 92.56 84 ASP A C 1
ATOM 645 O O . ASP A 1 84 ? -2.953 6.096 -4.652 1.00 92.56 84 ASP A O 1
ATOM 649 N N . ILE A 1 85 ? -1.698 5.938 -2.789 1.00 91.19 85 ILE A N 1
ATOM 650 C CA . ILE A 1 85 ? -2.664 5.171 -1.995 1.00 91.19 85 ILE A CA 1
ATOM 651 C C . ILE A 1 85 ? -2.814 5.843 -0.636 1.00 91.19 85 ILE A C 1
ATOM 653 O O . ILE A 1 85 ? -1.843 5.969 0.106 1.00 91.19 85 ILE A O 1
ATOM 657 N N . ALA A 1 86 ? -4.039 6.228 -0.287 1.00 90.62 86 ALA A N 1
ATOM 658 C CA . ALA A 1 86 ? -4.364 6.738 1.040 1.00 90.62 86 ALA A CA 1
ATOM 659 C C . ALA A 1 86 ? -5.147 5.678 1.821 1.00 90.62 86 ALA A C 1
ATOM 661 O O . ALA A 1 86 ? -6.301 5.399 1.503 1.00 90.62 86 ALA A O 1
ATOM 662 N N . ALA A 1 87 ? -4.530 5.093 2.843 1.00 85.88 87 ALA A N 1
ATOM 663 C CA . ALA A 1 87 ? -5.143 4.086 3.701 1.00 85.88 87 ALA A CA 1
ATOM 664 C C . ALA A 1 87 ? -5.488 4.686 5.070 1.00 85.88 87 ALA A C 1
ATOM 666 O O . ALA A 1 87 ? -4.620 5.226 5.754 1.00 85.88 87 ALA A O 1
ATOM 667 N N . THR A 1 88 ? -6.744 4.563 5.492 1.00 84.12 88 THR A N 1
ATOM 668 C CA . THR A 1 88 ? -7.207 4.989 6.819 1.00 84.12 88 THR A CA 1
ATOM 669 C C . THR A 1 88 ? -7.454 3.758 7.679 1.00 84.12 88 THR A C 1
ATOM 671 O O . THR A 1 88 ? -8.035 2.776 7.226 1.00 84.12 88 THR A O 1
ATOM 674 N N . VAL A 1 89 ? -7.027 3.797 8.938 1.00 76.56 89 VAL A N 1
ATOM 675 C CA . VAL A 1 89 ? -7.418 2.796 9.931 1.00 76.56 89 VAL A CA 1
ATOM 676 C C . VAL A 1 89 ? -8.793 3.201 10.446 1.00 76.56 89 VAL A C 1
ATOM 678 O O . VAL A 1 89 ? -8.918 3.905 11.448 1.00 76.56 89 VAL A O 1
ATOM 681 N N . SER A 1 90 ? -9.838 2.806 9.719 1.00 62.25 90 SER A N 1
ATOM 682 C CA . SER A 1 90 ? -11.204 3.005 10.186 1.00 62.25 90 SER A CA 1
ATOM 683 C C . SER A 1 90 ? -11.430 2.184 11.438 1.00 62.25 90 SER A C 1
ATOM 685 O O . SER A 1 90 ? -11.329 0.956 11.446 1.00 62.25 90 SER A O 1
ATOM 687 N N . ALA A 1 91 ? -11.775 2.875 12.510 1.00 57.38 91 ALA A N 1
ATOM 688 C CA . ALA A 1 91 ? -12.028 2.264 13.787 1.00 57.38 91 ALA A CA 1
ATOM 689 C C . ALA A 1 91 ? -13.423 1.614 13.809 1.00 57.38 91 ALA A C 1
ATOM 691 O O . ALA A 1 91 ? -14.281 1.928 14.611 1.00 57.38 91 ALA A O 1
ATOM 692 N N . ARG A 1 92 ? -13.683 0.597 12.986 1.00 51.94 92 ARG A N 1
ATOM 693 C CA . ARG A 1 92 ? -14.873 -0.255 13.207 1.00 51.94 92 ARG A CA 1
ATOM 694 C C . ARG A 1 92 ? -14.869 -0.935 14.594 1.00 51.94 92 ARG A C 1
ATOM 696 O O . ARG A 1 92 ? -15.853 -1.517 15.026 1.00 51.94 92 ARG A O 1
ATOM 703 N N . ASN A 1 93 ? -13.758 -0.824 15.305 1.00 52.53 93 ASN A N 1
ATOM 704 C CA . ASN A 1 93 ? -13.488 -1.198 16.682 1.00 52.53 93 ASN A CA 1
ATOM 705 C C . ASN A 1 93 ? -13.485 -0.008 17.675 1.00 52.53 93 ASN A C 1
ATOM 707 O O . ASN A 1 93 ? -13.279 -0.237 18.861 1.00 52.53 93 ASN A O 1
ATOM 711 N N . ASN A 1 94 ? -13.777 1.229 17.249 1.00 51.75 94 ASN A N 1
ATOM 712 C CA . ASN A 1 94 ? -14.199 2.326 18.132 1.00 51.75 94 ASN A CA 1
ATOM 713 C C . ASN A 1 94 ? -15.712 2.554 18.068 1.00 51.75 94 ASN A C 1
ATOM 715 O O . ASN A 1 94 ? -16.157 3.697 18.139 1.00 51.75 94 ASN A O 1
ATOM 719 N N . LEU A 1 95 ? -16.507 1.474 18.011 1.00 52.69 95 LEU A N 1
ATOM 720 C CA . LEU A 1 95 ? -17.870 1.538 18.535 1.00 52.69 95 LEU A CA 1
ATOM 721 C C . LEU A 1 95 ? -17.748 1.995 19.988 1.00 52.69 95 LEU A C 1
ATOM 723 O O . LEU A 1 95 ? -17.534 1.209 20.908 1.00 52.69 95 LEU A O 1
ATOM 727 N N . THR A 1 96 ? -17.779 3.307 20.164 1.00 45.94 96 THR A N 1
ATOM 728 C CA . THR A 1 96 ? -17.854 3.993 21.425 1.00 45.94 96 THR A CA 1
ATOM 729 C C . THR A 1 96 ? -18.987 3.303 22.154 1.00 45.94 96 THR A C 1
ATOM 731 O O . THR A 1 96 ? -20.091 3.185 21.617 1.00 45.94 96 THR A O 1
ATOM 734 N N . ALA A 1 97 ? -18.735 2.866 23.383 1.00 51.84 97 ALA A N 1
ATOM 735 C CA . ALA A 1 97 ? -19.734 2.311 24.295 1.00 51.84 97 ALA A CA 1
ATOM 736 C C . ALA A 1 97 ? -20.922 3.270 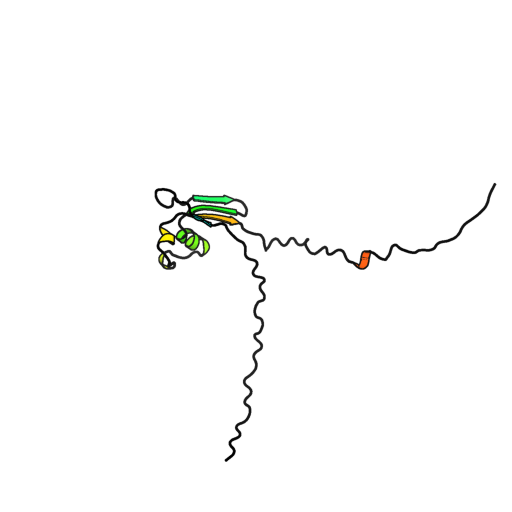24.581 1.00 51.84 97 ALA A C 1
ATOM 738 O O . ALA A 1 97 ? -21.697 3.039 25.499 1.00 51.84 97 ALA A O 1
ATOM 739 N N . ALA A 1 98 ? -21.070 4.347 23.806 1.00 53.12 98 ALA A N 1
ATOM 740 C CA . ALA A 1 98 ? -22.091 5.373 23.885 1.00 53.12 98 ALA A CA 1
ATOM 741 C C . ALA A 1 98 ? -23.184 5.258 22.802 1.00 53.12 98 ALA A C 1
ATOM 743 O O . ALA A 1 98 ? -24.107 6.062 22.810 1.00 53.12 98 ALA A O 1
ATOM 744 N N . GLN A 1 99 ? -23.136 4.289 21.875 1.00 49.91 99 GLN A N 1
ATOM 745 C CA . GLN A 1 99 ? -24.130 4.215 20.786 1.00 49.91 99 GLN A CA 1
ATOM 746 C C . GLN A 1 99 ? -25.414 3.412 21.110 1.00 49.91 99 GLN A C 1
ATOM 748 O O . GLN A 1 99 ? -26.163 3.054 20.206 1.00 49.91 99 GLN A O 1
ATOM 753 N N . TRP A 1 100 ? -25.727 3.155 22.383 1.00 51.44 100 TRP A N 1
ATOM 7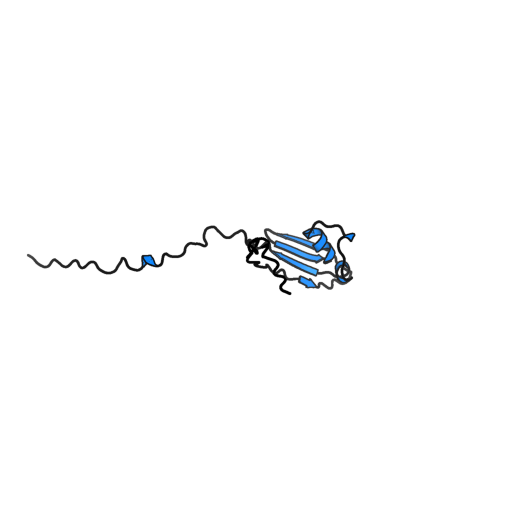54 C CA . TRP A 1 100 ? -27.015 2.546 22.761 1.00 51.44 100 TRP A CA 1
ATOM 755 C C . TRP A 1 100 ? -27.851 3.367 23.743 1.00 51.44 100 TRP A C 1
ATOM 757 O O . TRP A 1 100 ? -28.706 2.811 24.427 1.00 51.44 100 TRP A O 1
ATOM 767 N N . ASP A 1 101 ? -27.700 4.693 23.757 1.00 64.06 101 ASP A N 1
ATOM 768 C CA . ASP A 1 101 ? -28.699 5.556 24.399 1.00 64.06 101 ASP A CA 1
ATOM 769 C C . ASP A 1 101 ? -29.936 5.681 23.487 1.00 64.06 101 ASP A C 1
ATOM 771 O O . ASP A 1 101 ? -30.176 6.693 22.830 1.00 64.06 101 ASP A O 1
ATOM 775 N N . VAL A 1 102 ? -30.686 4.581 23.363 1.00 63.47 102 VAL A N 1
ATOM 776 C CA . VAL A 1 102 ? -32.050 4.595 22.827 1.00 63.47 102 VAL A CA 1
ATOM 777 C C . VAL A 1 102 ? -32.891 5.325 23.868 1.00 63.47 102 VAL A C 1
ATOM 779 O O . VAL A 1 102 ? -33.023 4.811 24.980 1.00 63.47 102 VAL A O 1
ATOM 782 N N . PRO A 1 103 ? -33.485 6.492 23.562 1.00 57.09 103 PRO A N 1
ATOM 783 C CA . PRO A 1 103 ? -34.422 7.101 24.487 1.00 57.09 103 PRO A CA 1
ATOM 784 C C . PRO A 1 103 ? -35.593 6.135 24.654 1.00 57.09 103 PRO A C 1
ATOM 786 O O . PRO A 1 103 ? -36.289 5.839 23.681 1.00 57.09 103 PRO A O 1
ATOM 789 N N . ASP A 1 104 ? -35.782 5.629 25.871 1.00 62.59 104 ASP A N 1
ATOM 790 C CA . ASP A 1 104 ? -36.903 4.761 26.214 1.00 62.59 104 ASP A CA 1
ATOM 791 C C . ASP A 1 104 ? -38.222 5.439 25.784 1.00 62.59 104 ASP A C 1
ATOM 793 O O . ASP A 1 104 ? -38.563 6.512 26.308 1.00 62.59 104 ASP A O 1
ATOM 797 N N . PRO A 1 105 ? -38.975 4.865 24.822 1.00 56.25 105 PRO A N 1
ATOM 798 C CA . PRO A 1 105 ? -40.225 5.453 24.359 1.00 56.25 105 PRO A CA 1
ATOM 799 C C . PRO A 1 105 ? -41.289 5.524 25.466 1.00 56.25 105 PRO A C 1
ATOM 801 O O . PRO A 1 105 ? -42.246 6.285 25.325 1.00 56.25 105 PRO A O 1
ATOM 804 N N . ALA A 1 106 ? -41.113 4.814 26.588 1.00 53.28 106 ALA A N 1
ATOM 805 C CA . ALA A 1 106 ? -42.040 4.835 27.716 1.00 53.28 106 ALA A CA 1
ATOM 806 C C . ALA A 1 106 ? -42.002 6.137 28.539 1.00 53.28 106 ALA A C 1
ATOM 808 O O . ALA A 1 106 ? -42.883 6.374 29.366 1.00 53.28 106 ALA A O 1
ATOM 809 N N . ARG A 1 107 ? -41.033 7.040 28.317 1.00 52.78 107 ARG A N 1
ATOM 810 C CA . ARG A 1 107 ? -40.901 8.265 29.130 1.00 52.78 107 ARG A CA 1
ATOM 811 C C . ARG A 1 107 ? -41.876 9.399 28.774 1.00 52.78 107 ARG A C 1
ATOM 813 O O . ARG A 1 107 ? -41.748 10.485 29.338 1.00 52.78 107 ARG A O 1
ATOM 820 N N . ARG A 1 108 ? -42.815 9.195 27.839 1.00 56.16 108 ARG A N 1
ATOM 821 C CA . ARG A 1 108 ? -43.709 10.262 27.340 1.00 56.16 108 ARG A CA 1
ATOM 822 C C . ARG A 1 108 ? -45.106 10.330 27.965 1.00 56.16 108 ARG A C 1
ATOM 824 O O . ARG A 1 108 ? -45.792 11.308 27.696 1.00 56.16 108 ARG A O 1
ATOM 831 N N . GLU A 1 109 ? -45.516 9.402 28.832 1.00 53.53 109 GLU A N 1
ATOM 832 C CA . GLU A 1 109 ? -46.925 9.362 29.289 1.00 53.53 109 GLU A CA 1
ATOM 833 C C . GLU A 1 109 ? -47.180 9.592 30.789 1.00 53.53 109 GLU A C 1
ATOM 835 O O . GLU A 1 109 ? -48.334 9.659 31.196 1.00 53.53 109 GLU A O 1
ATOM 840 N N . VAL A 1 110 ? -46.167 9.824 31.633 1.00 57.97 110 VAL A N 1
ATOM 841 C CA . VAL A 1 110 ? -46.397 9.974 33.095 1.00 57.97 110 VAL A CA 1
ATOM 842 C C . VAL A 1 110 ? -46.601 11.432 33.557 1.00 57.97 110 VAL A C 1
ATOM 844 O O . VAL A 1 110 ? -46.688 11.701 34.751 1.00 57.97 110 VAL A O 1
ATOM 847 N N . GLN A 1 111 ? -46.724 12.400 32.640 1.00 55.69 111 GLN A N 1
ATOM 848 C CA . GLN A 1 111 ? -46.954 13.816 32.982 1.00 55.69 111 GLN A CA 1
ATOM 849 C C . GLN A 1 111 ? -48.231 14.380 32.342 1.00 55.69 111 GLN A C 1
ATOM 851 O O . GLN A 1 111 ? -48.239 15.487 31.814 1.00 55.69 111 GLN A O 1
ATOM 856 N N . ALA A 1 112 ? -49.331 13.632 32.382 1.00 59.94 112 ALA A N 1
ATOM 857 C CA . ALA A 1 112 ? -50.644 14.179 32.063 1.00 59.94 112 ALA A CA 1
ATOM 858 C C . ALA A 1 112 ? -51.703 13.573 32.990 1.00 59.94 112 ALA A C 1
ATOM 860 O O . ALA A 1 112 ? -52.173 12.464 32.769 1.00 59.94 112 ALA A O 1
ATOM 861 N N . GLY A 1 113 ? -52.086 14.327 34.025 1.00 55.19 113 GLY A N 1
ATOM 862 C CA . GLY A 1 113 ? -53.341 14.101 34.744 1.00 55.19 113 GLY A CA 1
ATOM 863 C C . GLY A 1 113 ? -53.218 13.792 36.234 1.00 55.19 113 GLY A C 1
ATOM 864 O O . GLY A 1 113 ? -53.487 12.674 36.653 1.00 55.19 113 GLY A O 1
ATOM 865 N N . SER A 1 114 ? -52.952 14.815 37.049 1.00 52.34 114 SER A N 1
ATOM 866 C CA . SER A 1 114 ? -53.484 14.857 38.418 1.00 52.34 114 SER A CA 1
ATOM 867 C C . SER A 1 114 ? -54.577 15.928 38.469 1.00 52.34 114 SER A C 1
ATOM 869 O O . SER A 1 114 ? -54.250 17.106 38.311 1.00 52.34 114 SER A O 1
ATOM 871 N N . PRO A 1 115 ? -55.863 15.588 38.680 1.00 56.25 115 PRO A N 1
ATOM 872 C CA . PRO A 1 115 ? -56.884 16.579 38.970 1.00 56.25 115 PRO A CA 1
ATOM 873 C C . PRO A 1 115 ? -56.889 16.821 40.482 1.00 56.25 115 PRO A C 1
ATOM 875 O O . PRO A 1 115 ? -57.438 16.030 41.242 1.00 56.25 115 PRO A O 1
ATOM 878 N N . SER A 1 116 ? -56.274 17.913 40.935 1.00 52.88 116 SER A N 1
ATOM 879 C CA . SER A 1 116 ? -56.450 18.389 42.311 1.00 52.88 116 SER A CA 1
ATOM 880 C C . SER A 1 116 ? -57.229 19.694 42.276 1.00 52.88 116 SER A C 1
ATOM 882 O O . SER A 1 116 ? -56.661 20.783 42.245 1.00 52.88 116 SER A O 1
ATOM 884 N N . GLY A 1 117 ? -58.554 19.564 42.231 1.00 52.97 117 GLY A N 1
ATOM 885 C CA . GLY A 1 117 ? -59.452 20.645 42.609 1.00 52.97 117 GLY A CA 1
ATOM 886 C C . GLY A 1 117 ? -59.374 20.922 44.114 1.00 52.97 117 GLY A C 1
ATOM 887 O O . GLY A 1 117 ? -58.917 20.077 44.881 1.00 52.97 117 GLY A O 1
ATOM 888 N N . ASN A 1 118 ? -59.909 22.086 44.497 1.00 50.06 118 ASN A N 1
ATOM 889 C CA . ASN A 1 118 ? -60.003 22.663 45.846 1.00 50.06 118 ASN A CA 1
ATOM 890 C C . ASN A 1 118 ? -58.754 23.505 46.213 1.00 50.06 118 ASN A C 1
ATOM 892 O O . ASN A 1 118 ? -57.650 22.987 46.276 1.00 50.06 118 ASN A O 1
ATOM 896 N N . GLN A 1 119 ? -58.840 24.810 46.489 1.00 50.25 119 GLN A N 1
ATOM 897 C CA . GLN A 1 119 ? -59.841 25.443 47.347 1.00 50.25 119 GLN A CA 1
ATOM 898 C C . GLN A 1 119 ? -60.166 26.880 46.940 1.00 50.25 119 GLN A C 1
ATOM 900 O O . GLN A 1 119 ? -59.294 27.656 46.555 1.00 50.25 119 GLN A O 1
ATOM 905 N N . GLY A 1 120 ? -61.441 27.234 47.090 1.00 48.16 120 GLY A N 1
ATOM 906 C CA . GLY A 1 120 ? -61.873 28.618 47.174 1.00 48.16 120 GLY A CA 1
ATOM 907 C C . GLY A 1 120 ? -61.815 29.166 48.605 1.00 48.16 120 GLY A C 1
ATOM 908 O O . GLY A 1 120 ? -61.857 28.415 49.572 1.00 48.16 120 GLY A O 1
ATOM 909 N N . ARG A 1 121 ? -61.901 30.500 48.657 1.00 48.38 121 ARG A N 1
ATOM 910 C CA . ARG A 1 121 ? -62.665 31.314 49.620 1.00 48.38 121 ARG A CA 1
ATOM 911 C C . ARG A 1 121 ? -62.038 31.701 50.974 1.00 48.38 121 ARG A C 1
ATOM 913 O O . ARG A 1 121 ? -61.618 30.867 51.761 1.00 48.38 121 ARG A O 1
ATOM 920 N N . SER A 1 122 ? -62.263 32.995 51.255 1.00 49.31 122 SER A N 1
ATOM 921 C CA . SER A 1 122 ? -62.241 33.739 52.530 1.00 49.31 122 SER A CA 1
ATOM 922 C C . SER A 1 122 ? -60.865 34.181 53.026 1.00 49.31 122 SER A C 1
ATOM 924 O O . SER A 1 122 ? -59.965 33.371 53.136 1.00 49.31 122 SER A O 1
ATOM 926 N N . GLY A 1 123 ? -60.638 35.439 53.398 1.00 51.62 123 GLY A N 1
ATOM 927 C CA . GLY A 1 123 ? -61.530 36.581 53.586 1.00 51.62 123 GLY A CA 1
ATOM 928 C C . GLY A 1 123 ? -60.891 37.544 54.595 1.00 51.62 123 GLY A C 1
ATOM 929 O O . GLY A 1 123 ? -60.094 37.097 55.416 1.00 51.62 123 GLY A O 1
ATOM 930 N N . VAL A 1 124 ? -61.345 38.802 54.544 1.00 49.25 124 VAL A N 1
ATOM 931 C CA . VAL A 1 124 ? -61.022 39.955 55.416 1.00 49.25 124 VAL A CA 1
ATOM 932 C C . VAL A 1 124 ? -59.721 40.684 55.091 1.00 49.25 124 VAL A C 1
ATOM 934 O O . VAL A 1 124 ? -58.633 40.089 55.215 1.00 49.25 124 VAL A O 1
#

pLDDT: mean 72.01, std 17.9, range [39.47, 95.81]